Protein AF-A0A838WAN5-F1 (afdb_monomer)

Mean predicted aligned error: 12.76 Å

Sequence (81 aa):
MPPTENMSLLSKSEIQYLQNQKQVSKRYEYKLKSIIHRKVSAFLQNELPLLLKCHLMELDTFKSLGKAKVVGPNPTQGFLK

Solvent-accessible surface area (backbone atoms only — not comparable to full-atom values): 5315 Å² total; per-residue (Å²): 130,82,83,65,85,73,53,79,82,46,52,74,66,53,51,32,37,77,70,70,73,43,89,75,57,68,71,56,52,53,51,50,52,51,52,52,50,52,52,54,50,48,37,63,72,61,47,46,62,53,36,46,73,69,66,76,48,65,72,76,80,54,73,61,81,83,67,75,78,77,82,66,84,68,90,78,75,68,86,78,130

Radius of gyration: 17.7 Å; Cα contacts (8 Å, |Δi|>4): 17; chains: 1; bounding box: 32×28×50 Å

Secondary structure (DSSP, 8-state):
---STTSTTS-HHHHHHHTT-SPPPHHHHHHHHHHHHHHHHHIIIIIHHHHHHTTSS-GGGGTTTTT----PPPTT-----

pLDDT: mean 75.49, std 16.96, range [42.59, 95.44]

Foldseek 3Di:
DPDCPPVVPDDPQVVCVVVVNDDDDPVVVVVVVVVVVVVVVCCVPPVVVVCVVVVVDDPVVCPCVPVPPPPDPDPPPDPDD

Structure (mmCIF, N/CA/C/O backbone):
data_AF-A0A838WAN5-F1
#
_entry.id   AF-A0A838WAN5-F1
#
loop_
_atom_site.group_PDB
_atom_site.id
_atom_site.type_symbol
_atom_site.label_atom_id
_atom_site.label_alt_id
_atom_site.label_comp_id
_atom_site.label_asym_id
_atom_site.label_entity_id
_atom_site.label_seq_id
_atom_site.pdbx_PDB_ins_code
_atom_site.Cartn_x
_atom_site.Cartn_y
_atom_site.Cartn_z
_atom_site.occupancy
_atom_site.B_iso_or_equiv
_atom_site.auth_seq_id
_atom_site.auth_comp_id
_atom_site.auth_asym_id
_atom_site.auth_atom_id
_atom_site.pdbx_PDB_model_num
ATOM 1 N N . MET A 1 1 ? -13.933 25.114 0.394 1.00 43.47 1 MET A N 1
ATOM 2 C CA . MET A 1 1 ? -14.593 23.791 0.334 1.00 43.47 1 MET A CA 1
ATOM 3 C C . MET A 1 1 ? -13.626 22.818 -0.324 1.00 43.47 1 MET A C 1
ATOM 5 O O . MET A 1 1 ? -13.103 23.191 -1.367 1.00 43.47 1 MET A O 1
ATOM 9 N N . PRO A 1 2 ? -13.313 21.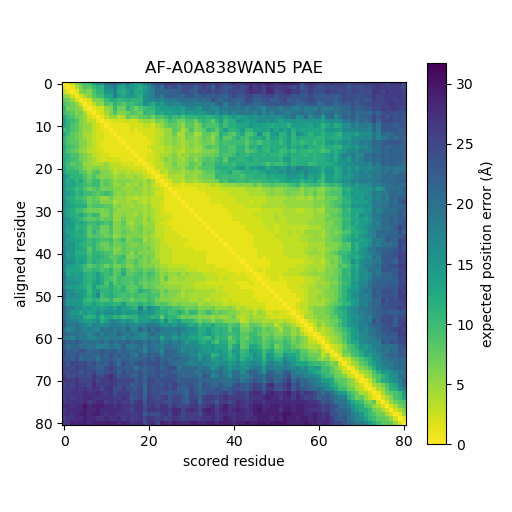648 0.262 1.00 50.84 2 PRO A N 1
ATOM 10 C CA . PRO A 1 2 ? -12.505 20.655 -0.438 1.00 50.84 2 PRO A CA 1
ATOM 11 C C . PRO A 1 2 ? -13.295 20.090 -1.637 1.00 50.84 2 PRO A C 1
ATOM 13 O O . PRO A 1 2 ? -14.518 19.959 -1.534 1.00 50.84 2 PRO A O 1
ATOM 16 N N . PRO A 1 3 ? -12.633 19.792 -2.768 1.00 53.06 3 PRO A N 1
ATOM 17 C CA . PRO A 1 3 ? -13.294 19.343 -3.990 1.00 53.06 3 PRO A CA 1
ATOM 18 C C . PRO A 1 3 ? -13.995 17.991 -3.783 1.00 53.06 3 PRO A C 1
ATOM 20 O O . PRO A 1 3 ? -13.407 17.027 -3.293 1.00 53.06 3 PRO A O 1
ATOM 23 N N . THR A 1 4 ? -15.278 17.944 -4.138 1.00 59.59 4 THR A N 1
ATOM 24 C CA . THR A 1 4 ? -16.234 16.850 -3.893 1.00 59.59 4 THR A CA 1
ATOM 25 C C . THR A 1 4 ? -16.149 15.693 -4.891 1.00 59.59 4 THR A C 1
ATOM 27 O O . THR A 1 4 ? -16.686 14.623 -4.611 1.00 59.59 4 THR A O 1
ATOM 30 N N . GLU A 1 5 ? -15.463 15.866 -6.023 1.00 58.91 5 GLU A N 1
ATOM 31 C CA . GLU A 1 5 ? -15.471 14.900 -7.136 1.00 58.91 5 GLU A CA 1
ATOM 32 C C . GLU A 1 5 ? -14.898 13.521 -6.771 1.00 58.91 5 GLU A C 1
ATOM 34 O O . GLU A 1 5 ? -15.367 12.507 -7.276 1.00 58.91 5 GLU A O 1
ATOM 39 N N . ASN A 1 6 ? -13.969 13.448 -5.814 1.00 59.69 6 ASN A N 1
ATOM 40 C CA . ASN A 1 6 ? -13.343 12.182 -5.407 1.00 59.69 6 ASN A CA 1
ATOM 41 C C . ASN A 1 6 ? -14.065 11.465 -4.251 1.00 59.69 6 ASN A C 1
ATOM 43 O O . ASN A 1 6 ? -13.676 1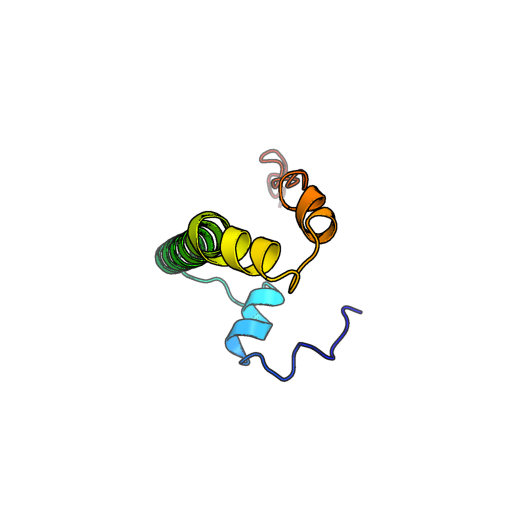0.364 -3.865 1.00 59.69 6 ASN A O 1
ATOM 47 N N . MET A 1 7 ? -15.106 12.072 -3.672 1.00 62.72 7 MET A N 1
ATOM 48 C CA . MET A 1 7 ? -15.783 11.540 -2.480 1.00 62.72 7 MET A CA 1
ATOM 49 C C . MET A 1 7 ? -16.882 10.521 -2.813 1.00 62.72 7 MET A C 1
ATOM 51 O O . MET A 1 7 ? -17.307 9.801 -1.914 1.00 62.72 7 MET A O 1
ATOM 55 N N . SER A 1 8 ? -17.337 10.422 -4.072 1.00 72.00 8 SER A N 1
ATOM 56 C CA . SER A 1 8 ? -18.408 9.478 -4.452 1.00 72.00 8 SER A CA 1
ATOM 57 C C . SER A 1 8 ? -17.963 8.010 -4.426 1.00 72.00 8 SER A C 1
ATOM 59 O O . SER A 1 8 ? -18.792 7.122 -4.242 1.00 72.00 8 SER A O 1
ATOM 61 N N . LEU A 1 9 ? -16.656 7.757 -4.564 1.00 83.69 9 LEU A N 1
ATOM 62 C CA . LEU A 1 9 ? -16.052 6.421 -4.529 1.00 83.69 9 LEU A CA 1
ATOM 63 C C . LEU A 1 9 ? -15.767 5.930 -3.105 1.00 83.69 9 LEU A C 1
ATOM 65 O O . LEU A 1 9 ? -15.442 4.760 -2.907 1.00 83.69 9 LEU A O 1
ATOM 69 N N . LEU A 1 10 ? -15.852 6.822 -2.119 1.00 81.12 10 LEU A N 1
ATOM 70 C CA . LEU A 1 10 ? -15.533 6.518 -0.734 1.00 81.12 10 LEU A CA 1
ATOM 71 C C . LEU A 1 10 ? -16.785 6.068 0.011 1.00 81.12 10 LEU A C 1
ATOM 73 O O . LEU A 1 10 ? -17.866 6.646 -0.107 1.00 81.12 10 LEU A O 1
ATOM 77 N N . SER A 1 11 ? -16.634 5.054 0.854 1.00 87.44 11 SER A N 1
ATOM 78 C CA . SER A 1 11 ? -17.688 4.673 1.782 1.00 87.44 11 SER A CA 1
ATOM 79 C C . SER A 1 11 ? -17.948 5.794 2.795 1.00 87.44 11 SER A C 1
ATOM 81 O O . SER A 1 11 ? -17.058 6.564 3.162 1.00 87.44 11 SER A O 1
ATOM 83 N N . LYS A 1 12 ? -19.165 5.834 3.354 1.00 85.06 12 LYS A N 1
ATOM 84 C CA . LYS A 1 12 ? -19.536 6.780 4.428 1.00 85.06 12 LYS A CA 1
ATOM 85 C C . LYS A 1 12 ? -18.536 6.781 5.592 1.00 85.06 12 LYS A C 1
ATOM 87 O O . LYS A 1 12 ? -18.267 7.823 6.178 1.00 85.06 12 LYS A O 1
ATOM 92 N N . SER A 1 13 ? -17.971 5.615 5.911 1.00 79.31 13 SER A N 1
ATOM 93 C CA . SER A 1 13 ? -16.966 5.473 6.969 1.00 79.31 13 SER A CA 1
ATOM 94 C C . SER A 1 13 ? -15.637 6.135 6.618 1.00 79.31 13 SER A C 1
ATOM 96 O O . SER A 1 13 ? -15.018 6.737 7.491 1.00 79.31 13 SER A O 1
ATOM 98 N N . GLU A 1 14 ? -15.192 6.009 5.369 1.00 80.31 14 GLU A N 1
ATOM 99 C CA . GLU A 1 14 ? -13.955 6.628 4.884 1.00 80.31 14 GLU A CA 1
ATOM 100 C C . GLU A 1 14 ? -14.111 8.144 4.803 1.00 80.31 14 GLU A C 1
ATOM 102 O O . GLU A 1 14 ? -13.225 8.866 5.248 1.00 80.31 14 GLU A O 1
ATOM 107 N N . ILE A 1 15 ? -15.27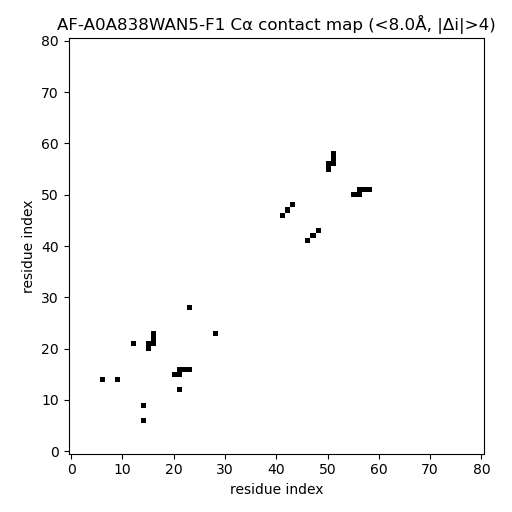1 8.629 4.350 1.00 85.69 15 ILE A N 1
ATOM 108 C CA . ILE A 1 15 ? -15.598 10.060 4.353 1.00 85.69 15 ILE A CA 1
ATOM 109 C C . ILE A 1 15 ? -15.535 10.622 5.780 1.00 85.69 15 ILE A C 1
ATOM 111 O O . ILE A 1 15 ? -14.848 11.612 6.019 1.00 85.69 15 ILE A O 1
ATOM 115 N N . GLN A 1 16 ? -16.191 9.973 6.747 1.00 85.25 16 GLN A N 1
ATOM 116 C CA . GLN A 1 16 ? -16.151 10.401 8.152 1.00 85.25 16 GLN A CA 1
ATOM 117 C C . GLN A 1 16 ? -14.736 10.359 8.740 1.00 85.25 16 GLN A C 1
ATOM 119 O O . GLN A 1 16 ? -14.369 11.240 9.516 1.00 85.25 16 GLN A O 1
ATOM 124 N N . TYR A 1 17 ? -13.932 9.356 8.377 1.00 81.94 17 TYR A N 1
ATOM 125 C CA . TYR A 1 17 ? -12.531 9.281 8.787 1.00 81.94 17 TYR A CA 1
ATOM 126 C C . TYR A 1 17 ? -11.722 10.465 8.232 1.00 81.94 17 TYR A C 1
ATOM 128 O O . TYR A 1 17 ? -11.051 11.153 8.996 1.00 81.94 17 TYR A O 1
ATOM 136 N N . LEU A 1 18 ? -11.851 10.772 6.936 1.00 82.31 18 LEU A N 1
ATOM 137 C CA . LEU A 1 18 ? -11.173 11.912 6.301 1.00 82.31 18 LEU A CA 1
ATOM 138 C C . LEU A 1 18 ? -11.631 13.270 6.851 1.00 82.31 18 LEU A C 1
ATOM 140 O O . LEU A 1 18 ? -10.845 14.211 6.912 1.00 82.31 18 LEU A O 1
ATOM 144 N N . GLN A 1 19 ? -12.889 13.375 7.279 1.00 87.19 19 GLN A N 1
ATOM 145 C CA . GLN A 1 19 ? -13.434 14.566 7.934 1.00 87.19 19 GLN A CA 1
ATOM 146 C C . GLN A 1 19 ? -13.054 14.672 9.422 1.00 87.19 19 GLN A C 1
ATOM 148 O O . GLN A 1 19 ? -13.523 15.584 10.098 1.00 87.19 19 GLN A O 1
ATOM 153 N N . ASN A 1 20 ? -12.221 13.764 9.949 1.00 82.62 20 ASN A N 1
ATOM 154 C CA . ASN A 1 20 ? -11.871 13.655 11.373 1.00 82.62 20 ASN A CA 1
ATOM 155 C C . ASN A 1 20 ? -13.084 13.439 12.302 1.00 82.62 20 ASN A C 1
ATOM 157 O O . ASN A 1 20 ? -13.004 13.670 13.506 1.00 82.62 20 ASN A O 1
ATOM 161 N N . GLN A 1 21 ? -14.210 12.971 11.759 1.00 82.94 21 GLN A N 1
ATOM 162 C CA . GLN A 1 21 ? -15.447 12.697 12.499 1.00 82.94 21 GLN A CA 1
ATOM 163 C C . GLN A 1 21 ? -15.489 11.272 13.064 1.00 82.94 21 GLN A C 1
ATOM 165 O O . GLN A 1 21 ? -16.338 10.953 13.894 1.00 82.94 21 GLN A O 1
ATOM 170 N N . LYS A 1 22 ? -14.579 10.400 12.619 1.00 83.88 22 LYS A N 1
ATOM 171 C CA . LYS A 1 22 ? -14.473 9.012 13.068 1.00 83.88 22 LYS A CA 1
ATOM 172 C C . LYS A 1 22 ? -13.028 8.683 13.414 1.00 83.88 22 LYS A C 1
ATOM 174 O O . LYS A 1 22 ? -12.176 8.625 12.534 1.00 83.88 22 LYS A O 1
ATOM 179 N N . GLN A 1 23 ? -12.777 8.417 14.693 1.00 82.31 23 GLN A N 1
ATOM 180 C CA . GLN A 1 23 ? -11.491 7.906 15.161 1.00 82.31 23 GLN A CA 1
ATOM 181 C C . GLN A 1 23 ? -11.417 6.396 14.925 1.00 82.31 23 GLN A C 1
ATOM 183 O O . GLN A 1 23 ? -12.362 5.657 15.214 1.00 82.31 23 GLN A O 1
ATOM 188 N N . VAL A 1 24 ? -10.295 5.923 14.393 1.00 82.69 24 VAL A N 1
ATOM 189 C CA . VAL A 1 24 ? -10.024 4.491 14.227 1.00 82.69 24 VAL A CA 1
ATOM 190 C C . VAL A 1 24 ? -9.151 3.990 15.373 1.00 82.69 24 VAL A C 1
ATOM 192 O O . VAL A 1 24 ? -8.419 4.743 16.007 1.00 82.69 24 VAL A O 1
ATOM 195 N N . SER A 1 25 ? -9.215 2.691 15.667 1.00 89.06 25 SER A N 1
ATOM 196 C CA . SER A 1 25 ? -8.327 2.117 16.683 1.00 89.06 25 SER A CA 1
ATOM 197 C C . SER A 1 25 ? -6.858 2.242 16.261 1.00 89.06 25 SER A C 1
ATOM 199 O O . SER A 1 25 ? -6.532 2.039 15.089 1.00 89.06 25 SER A O 1
ATOM 201 N N . LYS A 1 26 ? -5.949 2.448 17.224 1.00 87.88 26 LYS A N 1
ATOM 202 C CA . LYS A 1 26 ? -4.495 2.463 16.966 1.00 87.88 26 LYS A CA 1
ATOM 203 C C . LYS A 1 26 ? -4.030 1.233 16.180 1.00 87.88 26 LYS A C 1
ATOM 205 O O . LYS A 1 26 ? -3.243 1.347 15.248 1.00 87.88 26 LYS A O 1
ATOM 210 N N . ARG A 1 27 ? -4.551 0.045 16.512 1.00 89.81 27 ARG A N 1
ATOM 211 C CA . ARG A 1 27 ? -4.234 -1.206 15.800 1.00 89.81 27 ARG A CA 1
ATOM 212 C C . ARG A 1 27 ? -4.577 -1.115 14.310 1.00 89.81 27 ARG A C 1
ATOM 214 O O . ARG A 1 27 ? -3.811 -1.589 13.474 1.00 89.81 27 ARG A O 1
ATOM 221 N N . TYR A 1 28 ? -5.719 -0.516 13.985 1.00 87.19 28 TYR A N 1
ATOM 222 C CA . TYR A 1 28 ? -6.137 -0.311 12.604 1.00 87.19 28 TYR A CA 1
ATOM 223 C C . TYR A 1 28 ? -5.264 0.732 11.893 1.00 87.19 28 TYR A C 1
ATOM 225 O O . TYR A 1 28 ? -4.861 0.487 10.760 1.00 87.19 28 TYR A O 1
ATOM 233 N N . GLU A 1 29 ? -4.872 1.821 12.564 1.00 87.25 29 GLU A N 1
ATOM 234 C CA . GLU A 1 29 ? -3.920 2.793 12.000 1.00 87.25 29 GLU A CA 1
ATOM 235 C C . GLU A 1 29 ? -2.579 2.153 11.647 1.00 87.25 29 GLU A C 1
ATOM 237 O O . GLU A 1 29 ? -2.076 2.338 10.539 1.00 87.25 29 GLU A O 1
ATOM 242 N N . TYR A 1 30 ? -2.002 1.370 12.564 1.00 91.75 30 TYR A N 1
ATOM 243 C CA . TYR A 1 30 ? -0.751 0.655 12.310 1.00 91.75 30 TYR A CA 1
ATOM 244 C C . TYR A 1 30 ? -0.883 -0.296 11.122 1.00 91.75 30 TYR A C 1
ATOM 246 O O . TYR A 1 30 ? 0.002 -0.342 10.265 1.00 91.75 30 TYR A O 1
ATOM 254 N N . LYS A 1 31 ? -2.008 -1.016 11.032 1.00 91.19 31 LYS A N 1
ATOM 255 C CA . LYS A 1 31 ? -2.302 -1.888 9.892 1.00 91.19 31 LYS A CA 1
ATOM 256 C C . LYS A 1 31 ? -2.356 -1.093 8.584 1.00 91.19 31 LYS A C 1
ATOM 258 O O . LYS A 1 31 ? -1.722 -1.504 7.616 1.00 91.19 31 LYS A O 1
ATOM 263 N N . LEU A 1 32 ? -3.067 0.036 8.550 1.00 87.81 32 LEU A N 1
ATOM 264 C CA . LEU A 1 32 ? -3.150 0.896 7.365 1.00 87.81 32 LEU A CA 1
ATOM 265 C C . LEU A 1 32 ? -1.775 1.423 6.953 1.00 87.81 32 LEU A C 1
ATOM 267 O O . LEU A 1 32 ? -1.387 1.261 5.798 1.00 87.81 32 LEU A O 1
ATOM 271 N N . LYS A 1 33 ? -1.009 1.981 7.898 1.00 89.94 33 LYS A N 1
ATOM 272 C CA . LYS A 1 33 ? 0.353 2.474 7.646 1.00 89.94 33 LYS A CA 1
ATOM 273 C C . LYS A 1 33 ? 1.244 1.380 7.067 1.00 89.94 33 LYS A C 1
ATOM 275 O O . LYS A 1 33 ? 1.922 1.615 6.073 1.00 89.94 33 LYS A O 1
ATOM 280 N N . SER A 1 34 ? 1.199 0.178 7.639 1.00 95.44 34 SER A N 1
ATOM 281 C CA . SER A 1 34 ? 1.971 -0.969 7.154 1.00 95.44 34 SER A CA 1
ATOM 282 C C . SER A 1 34 ? 1.578 -1.375 5.729 1.00 95.44 34 SER A C 1
ATOM 284 O O . SER A 1 34 ? 2.453 -1.569 4.887 1.00 95.44 34 SER A O 1
ATOM 286 N N . ILE A 1 35 ? 0.276 -1.445 5.427 1.00 93.62 35 ILE A N 1
ATOM 287 C CA . ILE A 1 35 ? -0.219 -1.784 4.083 1.00 93.62 35 ILE A CA 1
ATOM 288 C C . ILE A 1 35 ? 0.231 -0.743 3.058 1.00 93.62 35 ILE A C 1
ATOM 290 O O . ILE A 1 35 ? 0.734 -1.117 1.999 1.00 93.62 35 ILE A O 1
ATOM 294 N N . ILE A 1 36 ? 0.061 0.545 3.368 1.00 91.94 36 ILE A N 1
ATOM 295 C CA . ILE A 1 36 ? 0.451 1.646 2.482 1.00 91.94 36 ILE A CA 1
ATOM 296 C C . ILE A 1 36 ? 1.957 1.605 2.241 1.00 91.94 36 ILE A C 1
ATOM 298 O O . ILE A 1 36 ? 2.381 1.582 1.089 1.00 91.94 36 ILE A O 1
ATOM 302 N N . HIS A 1 37 ? 2.758 1.507 3.306 1.00 93.69 37 HIS A N 1
ATOM 303 C CA . HIS A 1 37 ? 4.211 1.433 3.195 1.00 93.69 37 HIS A CA 1
ATOM 304 C C . HIS A 1 37 ? 4.639 0.248 2.327 1.00 93.69 37 HIS A C 1
ATOM 306 O O . HIS A 1 37 ? 5.419 0.419 1.399 1.00 93.69 37 HIS A O 1
ATOM 312 N N . ARG A 1 38 ? 4.061 -0.940 2.550 1.00 95.12 38 ARG A N 1
ATOM 313 C CA . ARG A 1 38 ? 4.361 -2.132 1.747 1.00 95.12 38 ARG A CA 1
ATOM 314 C C . ARG A 1 38 ? 4.039 -1.929 0.267 1.00 95.12 38 ARG A C 1
ATOM 316 O O . ARG A 1 38 ? 4.850 -2.308 -0.570 1.00 95.12 38 ARG A O 1
ATOM 323 N N . LYS A 1 39 ? 2.878 -1.348 -0.056 1.00 94.44 39 LYS A N 1
ATOM 324 C CA . LYS A 1 39 ? 2.480 -1.078 -1.447 1.00 94.44 39 LYS A CA 1
ATOM 325 C C . LYS A 1 39 ? 3.408 -0.066 -2.115 1.00 94.44 39 LYS A C 1
ATOM 327 O O . LYS A 1 39 ? 3.873 -0.322 -3.216 1.00 94.44 39 LYS A O 1
ATOM 332 N N . VAL A 1 40 ? 3.711 1.039 -1.436 1.00 92.12 40 VAL A N 1
ATOM 333 C CA . VAL A 1 40 ? 4.624 2.069 -1.953 1.00 92.12 40 VAL A CA 1
ATOM 334 C C . VAL A 1 40 ? 6.021 1.490 -2.162 1.00 92.12 40 VAL A C 1
ATOM 336 O O . VAL A 1 40 ? 6.600 1.678 -3.225 1.00 92.12 40 VAL A O 1
ATOM 339 N N . SER A 1 41 ? 6.553 0.732 -1.199 1.00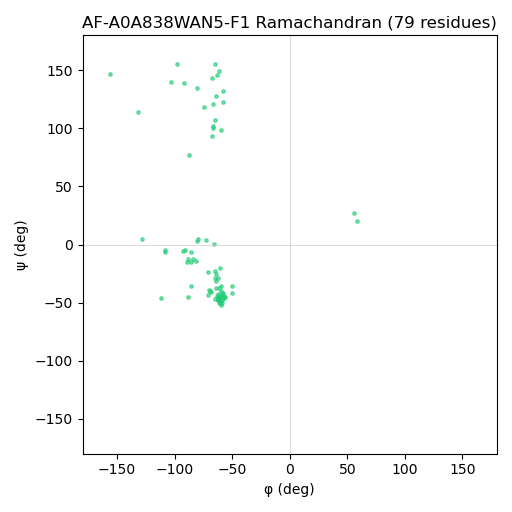 91.50 41 SER A N 1
ATOM 340 C CA . SER A 1 41 ? 7.856 0.080 -1.350 1.00 91.50 41 SER A CA 1
ATOM 341 C C . SER A 1 41 ? 7.865 -0.918 -2.507 1.00 91.50 41 SER A C 1
ATOM 343 O O . SER A 1 41 ? 8.790 -0.888 -3.309 1.00 91.50 41 SER A O 1
ATOM 345 N N . ALA A 1 42 ? 6.844 -1.771 -2.630 1.00 92.69 42 ALA A N 1
ATOM 346 C CA . ALA A 1 42 ? 6.751 -2.729 -3.731 1.00 92.69 42 ALA A CA 1
ATOM 347 C C . ALA A 1 42 ? 6.697 -2.026 -5.096 1.00 92.69 42 ALA A C 1
ATOM 349 O O . ALA A 1 42 ? 7.434 -2.407 -6.002 1.00 92.69 42 ALA A O 1
ATOM 350 N N . PHE A 1 43 ? 5.900 -0.959 -5.207 1.00 91.56 43 PHE A N 1
ATOM 351 C CA . PHE A 1 43 ? 5.829 -0.142 -6.412 1.00 91.56 43 PHE A CA 1
ATOM 352 C C . PHE A 1 43 ? 7.195 0.460 -6.760 1.00 91.56 43 PHE A C 1
ATOM 354 O O . PHE A 1 43 ? 7.687 0.268 -7.866 1.00 91.56 43 PHE A O 1
ATOM 361 N N . LEU A 1 44 ? 7.848 1.135 -5.807 1.00 89.56 44 LEU A N 1
ATOM 362 C CA . LEU A 1 44 ? 9.129 1.809 -6.041 1.00 89.56 44 LEU A CA 1
ATOM 363 C C . LEU A 1 44 ? 10.262 0.843 -6.407 1.00 89.56 44 LEU A C 1
ATOM 365 O O . LEU A 1 44 ? 11.109 1.191 -7.223 1.00 89.56 44 LEU A O 1
ATOM 369 N N . GLN A 1 45 ? 10.298 -0.341 -5.792 1.00 89.88 45 GLN A N 1
ATOM 370 C CA . GLN A 1 45 ? 11.394 -1.296 -5.975 1.00 89.88 45 GLN A CA 1
ATOM 371 C C . GLN A 1 45 ? 11.198 -2.208 -7.189 1.00 89.88 45 GLN A C 1
ATOM 373 O O . GLN A 1 45 ? 12.173 -2.540 -7.856 1.00 89.88 45 GLN A O 1
ATOM 378 N N . ASN A 1 46 ? 9.958 -2.607 -7.486 1.00 91.19 46 ASN A N 1
ATOM 379 C CA . ASN A 1 46 ? 9.692 -3.646 -8.484 1.00 91.19 46 ASN A CA 1
ATOM 380 C C . ASN A 1 46 ? 9.005 -3.098 -9.737 1.00 91.19 46 ASN A C 1
ATOM 382 O O . ASN A 1 46 ? 9.387 -3.442 -10.852 1.00 91.19 46 ASN A O 1
ATOM 386 N N . GLU A 1 47 ? 7.981 -2.262 -9.567 1.00 91.00 47 GLU A N 1
ATOM 387 C CA . GLU A 1 47 ? 7.099 -1.855 -10.668 1.00 91.00 47 GLU A CA 1
ATOM 388 C C . GLU A 1 47 ? 7.642 -0.623 -11.397 1.00 91.00 47 GLU A C 1
ATOM 390 O O . GLU A 1 47 ? 7.724 -0.605 -12.624 1.00 91.00 47 GLU A O 1
ATOM 395 N N . LEU A 1 48 ? 8.085 0.389 -10.647 1.00 88.69 48 LEU A N 1
ATOM 396 C CA . LEU A 1 48 ? 8.582 1.649 -11.191 1.00 88.69 48 LEU A CA 1
ATOM 397 C C . LEU A 1 48 ? 9.762 1.462 -12.167 1.00 88.69 48 LEU A C 1
ATOM 399 O O . LEU A 1 48 ? 9.706 2.052 -13.246 1.00 88.69 48 LEU A O 1
ATOM 403 N N . PRO A 1 49 ? 10.789 0.627 -11.892 1.00 89.75 49 PRO A N 1
ATOM 404 C CA . PRO A 1 49 ? 11.869 0.398 -12.855 1.00 89.75 49 PRO A CA 1
ATOM 405 C C . PRO A 1 49 ? 11.376 -0.169 -14.194 1.00 89.75 49 PRO A C 1
ATOM 407 O O . PRO A 1 49 ? 11.898 0.191 -15.250 1.00 89.75 49 PRO A O 1
ATOM 410 N N . LEU A 1 50 ? 10.356 -1.033 -14.164 1.00 91.00 50 LEU A N 1
ATOM 411 C CA . LEU A 1 50 ? 9.766 -1.621 -15.368 1.00 91.00 50 LEU A CA 1
ATOM 412 C C . LEU A 1 50 ? 8.968 -0.579 -16.157 1.00 91.00 50 LEU A C 1
ATOM 414 O O . LEU A 1 50 ? 9.116 -0.490 -17.374 1.00 91.00 50 LEU A O 1
ATOM 418 N N . LEU A 1 51 ? 8.178 0.247 -15.467 1.00 90.19 51 LEU A N 1
ATOM 419 C CA . LEU A 1 51 ? 7.400 1.322 -16.088 1.00 90.19 51 LEU A CA 1
ATOM 420 C C . LEU A 1 51 ? 8.297 2.366 -16.764 1.00 90.19 51 LEU A C 1
ATOM 422 O O . LEU A 1 51 ? 8.019 2.768 -17.895 1.00 90.19 51 LEU A O 1
ATOM 426 N N . LEU A 1 52 ? 9.400 2.747 -16.109 1.00 89.62 52 LEU A N 1
ATOM 427 C CA . LEU A 1 52 ? 10.406 3.647 -16.679 1.00 89.62 52 LEU A CA 1
ATOM 428 C C . LEU A 1 52 ? 11.079 3.022 -17.907 1.00 89.62 52 LEU A C 1
ATOM 430 O O . LEU A 1 52 ? 11.206 3.673 -18.940 1.00 89.62 52 LEU A O 1
ATOM 434 N N . LYS A 1 53 ? 11.457 1.738 -17.836 1.00 90.75 53 LYS A N 1
ATOM 435 C CA . LYS A 1 53 ? 12.065 1.018 -18.967 1.00 90.75 53 LYS A CA 1
ATOM 436 C C . LYS A 1 53 ? 11.138 0.972 -20.185 1.00 90.75 53 LYS A C 1
ATOM 438 O O . LYS A 1 53 ? 11.590 1.136 -21.317 1.00 90.75 53 LYS A O 1
ATOM 443 N N . CYS A 1 54 ? 9.845 0.770 -19.960 1.00 91.06 54 CYS A N 1
ATOM 444 C CA . CYS A 1 54 ? 8.838 0.733 -21.015 1.00 91.06 54 CYS A CA 1
ATOM 445 C C . CYS A 1 54 ? 8.384 2.125 -21.488 1.00 91.06 54 CYS A C 1
ATOM 447 O O . CYS A 1 54 ? 7.505 2.190 -22.340 1.00 91.06 54 CYS A O 1
ATOM 449 N N . HIS A 1 55 ? 8.964 3.216 -20.968 1.00 85.88 55 HIS A N 1
ATOM 450 C CA . HIS A 1 55 ? 8.577 4.599 -21.285 1.00 85.88 55 HIS A CA 1
ATOM 451 C C . HIS A 1 55 ? 7.082 4.882 -21.031 1.00 85.88 55 HIS A C 1
ATOM 453 O O . HIS A 1 55 ? 6.483 5.752 -21.656 1.00 85.88 55 HIS A O 1
ATOM 459 N N . LEU A 1 56 ? 6.474 4.145 -20.094 1.00 85.69 56 LEU A N 1
ATOM 460 C CA . LEU A 1 56 ? 5.075 4.321 -19.684 1.00 85.69 56 LEU A CA 1
ATOM 461 C C . LEU A 1 56 ? 4.922 5.394 -18.598 1.00 85.69 56 LEU A C 1
ATOM 463 O O . LEU A 1 56 ? 3.809 5.712 -18.184 1.00 85.69 56 LEU A O 1
ATOM 467 N N . MET A 1 57 ? 6.041 5.915 -18.094 1.00 82.06 57 MET A N 1
ATOM 468 C CA . MET A 1 57 ? 6.091 6.888 -17.012 1.00 82.06 57 MET A CA 1
ATOM 469 C C . MET A 1 57 ? 7.390 7.690 -17.092 1.00 82.06 57 MET A C 1
ATOM 471 O O . MET A 1 57 ? 8.425 7.144 -17.472 1.00 82.06 57 MET A O 1
ATOM 475 N N . GLU A 1 58 ? 7.349 8.964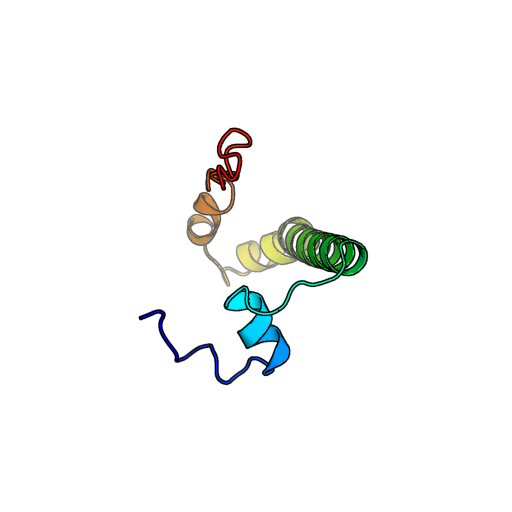 -16.705 1.00 80.94 58 GLU A N 1
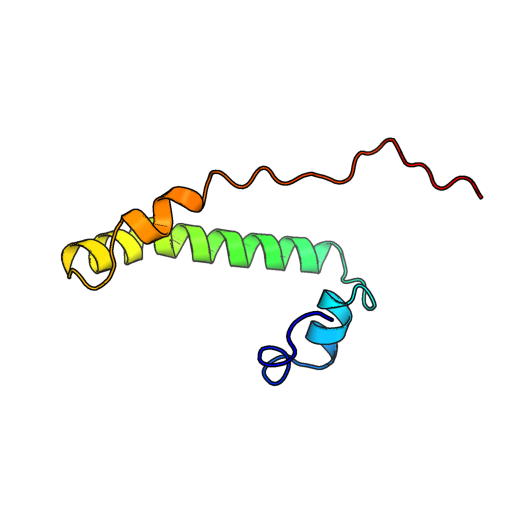ATOM 476 C CA . GLU A 1 58 ? 8.518 9.845 -16.700 1.00 80.94 58 GLU A CA 1
ATOM 477 C C . GLU A 1 58 ? 9.063 10.021 -15.276 1.00 80.94 58 GLU A C 1
ATOM 479 O O . GLU A 1 58 ? 8.316 10.135 -14.300 1.00 80.94 58 GLU A O 1
ATOM 484 N N . LEU A 1 59 ? 10.391 10.031 -15.134 1.00 71.12 59 LEU A N 1
ATOM 485 C CA . LEU A 1 59 ? 11.052 10.083 -13.825 1.00 71.12 59 LEU A CA 1
ATOM 486 C C . LEU A 1 59 ? 10.771 11.398 -13.075 1.00 71.12 59 LEU A C 1
ATOM 488 O O . LEU A 1 59 ? 10.743 11.425 -11.841 1.00 71.12 59 LEU A O 1
ATOM 492 N N . ASP A 1 60 ? 10.528 12.481 -13.813 1.00 72.81 60 ASP A N 1
ATOM 493 C CA . ASP A 1 60 ? 10.260 13.806 -13.255 1.00 72.81 60 ASP A CA 1
ATOM 494 C C . ASP A 1 60 ? 8.973 13.852 -12.427 1.00 72.81 60 ASP A C 1
ATOM 496 O O . ASP A 1 60 ? 8.894 14.609 -11.456 1.00 72.81 60 ASP A O 1
ATOM 500 N N . THR A 1 61 ? 8.021 12.956 -12.698 1.00 68.81 61 THR A N 1
ATOM 501 C CA . THR A 1 61 ? 6.780 12.828 -11.926 1.00 68.81 61 THR A CA 1
ATOM 502 C C . THR A 1 61 ? 7.023 12.390 -10.470 1.00 68.81 61 THR A C 1
ATOM 504 O O . THR A 1 61 ? 6.206 12.684 -9.599 1.00 68.81 61 THR A O 1
ATOM 507 N N . PHE A 1 62 ? 8.160 11.747 -10.159 1.00 66.19 62 PHE A N 1
ATOM 508 C CA . PHE A 1 62 ? 8.446 11.168 -8.833 1.00 66.19 62 PHE A CA 1
ATOM 509 C C . PHE A 1 62 ? 9.501 11.918 -8.013 1.00 66.19 62 PHE A C 1
ATOM 511 O O . PHE A 1 62 ? 9.689 11.613 -6.833 1.00 66.19 62 PHE A O 1
ATOM 518 N N . LYS A 1 63 ? 10.166 12.936 -8.576 1.00 64.75 63 LYS A N 1
ATOM 519 C CA . LYS A 1 63 ? 11.218 13.698 -7.870 1.00 64.75 63 LYS A CA 1
ATOM 520 C C . LYS A 1 63 ? 10.720 14.402 -6.594 1.00 64.75 63 LYS A C 1
ATOM 522 O O . LYS A 1 63 ? 11.521 14.708 -5.709 1.00 64.75 63 LYS A O 1
ATOM 527 N N . SER A 1 64 ? 9.412 14.622 -6.455 1.00 63.22 64 SER A N 1
ATOM 528 C CA . SER A 1 64 ? 8.789 15.271 -5.292 1.00 63.22 64 SER A CA 1
ATOM 529 C C . SER A 1 64 ? 8.386 14.312 -4.155 1.00 63.22 64 SER A C 1
ATOM 531 O O . SER A 1 64 ? 8.198 14.766 -3.023 1.00 63.22 64 SER A O 1
ATOM 533 N N . LEU A 1 65 ? 8.323 12.993 -4.394 1.00 57.69 65 LEU A N 1
ATOM 534 C CA . LEU A 1 65 ? 7.728 11.998 -3.478 1.00 57.69 65 LEU A CA 1
ATOM 535 C C . LEU A 1 65 ? 8.542 11.675 -2.207 1.00 57.69 65 LEU A C 1
ATOM 537 O O . LEU A 1 65 ? 8.122 10.854 -1.398 1.00 57.69 65 LEU A O 1
ATOM 541 N N . GLY A 1 66 ? 9.667 12.357 -1.978 1.00 52.09 66 GLY A N 1
ATOM 542 C CA . GLY A 1 66 ? 10.471 12.248 -0.751 1.00 52.09 66 GLY A CA 1
ATOM 543 C C . GLY A 1 66 ? 10.798 13.585 -0.077 1.00 52.09 66 GLY A C 1
ATOM 544 O O . GLY A 1 66 ? 11.577 13.615 0.871 1.00 52.09 66 GLY A O 1
ATOM 545 N N . LYS A 1 67 ? 10.259 14.705 -0.579 1.00 52.97 67 LYS A N 1
ATOM 546 C CA . LYS A 1 67 ? 10.613 16.064 -0.120 1.00 52.97 67 LYS A CA 1
ATOM 547 C C . LYS A 1 67 ? 9.512 16.740 0.699 1.00 52.97 67 LYS A C 1
ATOM 549 O O . LYS A 1 67 ? 9.731 17.832 1.220 1.00 52.97 67 LYS A O 1
ATOM 554 N N . ALA A 1 68 ? 8.343 16.114 0.831 1.00 53.66 68 ALA A N 1
ATOM 555 C CA . ALA A 1 68 ? 7.259 16.648 1.642 1.00 53.66 68 ALA A CA 1
ATOM 556 C C . ALA A 1 68 ? 7.660 16.629 3.127 1.00 53.66 68 ALA A C 1
ATOM 558 O O . ALA A 1 68 ? 7.642 15.590 3.787 1.00 53.66 68 ALA A O 1
ATOM 559 N N . LYS A 1 69 ? 8.041 17.797 3.655 1.00 45.91 69 LYS A N 1
ATOM 560 C CA . LYS A 1 69 ? 8.255 18.009 5.086 1.00 45.91 69 LYS A CA 1
ATOM 561 C C . LYS A 1 69 ? 6.896 17.876 5.769 1.00 45.91 69 LYS A C 1
ATOM 563 O O . LYS A 1 69 ? 6.079 18.790 5.713 1.00 45.91 69 LYS A O 1
ATOM 568 N N . VAL A 1 70 ? 6.634 16.717 6.367 1.00 54.78 70 VAL A N 1
ATOM 569 C CA . VAL A 1 70 ? 5.439 16.515 7.188 1.00 54.78 70 VAL A CA 1
ATOM 570 C C . VAL A 1 70 ? 5.578 17.447 8.390 1.00 54.78 70 VAL A C 1
ATOM 572 O O . VAL A 1 70 ? 6.424 17.223 9.255 1.00 54.78 70 VAL A O 1
ATOM 575 N N . 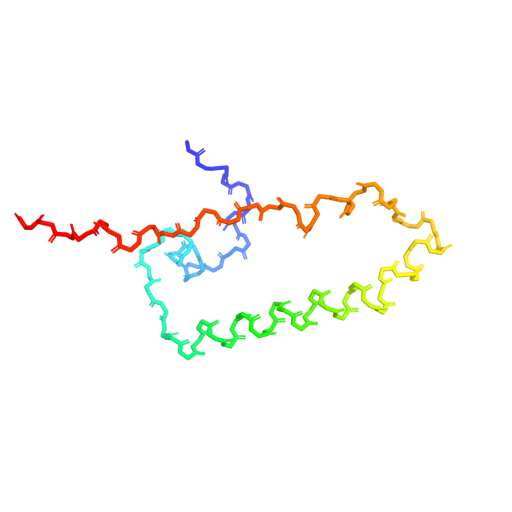VAL A 1 71 ? 4.800 18.530 8.423 1.00 49.69 71 VAL A N 1
ATOM 576 C CA . VAL A 1 71 ? 4.623 19.331 9.638 1.00 49.69 71 VAL A CA 1
ATOM 577 C C . VAL A 1 71 ? 3.869 18.432 10.610 1.00 49.69 71 VAL A C 1
ATOM 579 O O . VAL A 1 71 ? 2.653 18.281 10.528 1.00 49.69 71 VAL A O 1
ATOM 582 N N . GLY A 1 72 ? 4.616 17.729 11.460 1.00 49.97 72 GLY A N 1
ATOM 583 C CA . GLY A 1 72 ? 4.033 16.967 12.552 1.00 49.97 72 GLY A CA 1
ATOM 584 C C . GLY A 1 72 ? 3.297 17.912 13.508 1.00 49.97 72 GLY A C 1
ATOM 585 O O . GLY A 1 72 ? 3.700 19.071 13.643 1.00 49.97 72 GLY A O 1
ATOM 586 N N . PRO A 1 73 ? 2.225 17.453 14.173 1.00 48.78 73 PRO A N 1
ATOM 587 C CA . PRO A 1 73 ? 1.590 18.234 15.224 1.00 48.78 73 PRO A CA 1
ATOM 588 C C . PRO A 1 73 ? 2.635 18.539 16.302 1.00 48.78 73 PRO A C 1
ATOM 590 O O . PRO A 1 73 ? 3.282 17.633 16.830 1.00 48.78 73 PRO A O 1
ATOM 593 N N . ASN A 1 74 ? 2.838 19.825 16.579 1.00 51.53 74 ASN A N 1
ATOM 594 C CA . ASN A 1 74 ? 3.770 20.281 17.597 1.00 51.53 74 ASN A CA 1
ATOM 595 C C . ASN A 1 74 ? 3.234 19.829 18.973 1.00 51.53 74 ASN A C 1
ATOM 597 O O . ASN A 1 74 ? 2.111 20.206 19.318 1.00 51.53 74 ASN A O 1
ATOM 601 N N . PRO A 1 75 ? 3.973 19.028 19.764 1.00 51.84 75 PRO A N 1
ATOM 602 C CA . PRO A 1 75 ? 3.487 18.486 21.039 1.00 51.84 75 PRO A CA 1
ATOM 603 C C . PRO A 1 75 ? 3.237 19.545 22.133 1.00 51.84 75 PRO A C 1
ATOM 605 O O . PRO A 1 75 ? 2.817 19.193 23.231 1.00 51.84 75 PRO A O 1
ATOM 608 N N . THR A 1 76 ? 3.467 20.833 21.858 1.00 49.56 76 THR A N 1
ATOM 609 C CA . THR A 1 76 ? 3.364 21.928 22.836 1.00 49.56 76 THR A CA 1
ATOM 610 C C . THR A 1 76 ? 2.000 22.625 22.903 1.00 49.56 76 THR A C 1
ATOM 612 O O . THR A 1 76 ? 1.805 23.452 23.790 1.00 49.56 76 THR A O 1
ATOM 615 N N . GLN A 1 77 ? 1.029 22.312 22.036 1.00 50.34 77 GLN A N 1
ATOM 616 C CA . GLN A 1 77 ? -0.347 22.807 22.213 1.00 50.34 77 GLN A CA 1
ATOM 617 C C . GLN A 1 77 ? -1.141 21.852 23.105 1.00 50.34 77 GLN A C 1
ATOM 619 O O . GLN A 1 77 ? -1.957 21.050 22.654 1.00 50.34 77 GLN A O 1
ATOM 624 N N . GLY A 1 78 ? -0.870 21.950 24.407 1.00 42.59 78 GLY A N 1
ATOM 625 C CA . GLY A 1 78 ? -1.795 21.489 25.429 1.00 42.59 78 GLY A CA 1
ATOM 626 C C . GLY A 1 78 ? -3.129 22.218 25.274 1.00 42.59 78 GLY A C 1
ATOM 627 O O . GLY A 1 78 ? -3.170 23.439 25.129 1.00 42.59 78 GLY A O 1
ATOM 628 N N . PHE A 1 79 ? -4.217 21.452 25.293 1.00 51.47 79 PHE A N 1
ATOM 629 C CA . PHE A 1 79 ? -5.562 21.970 25.498 1.00 51.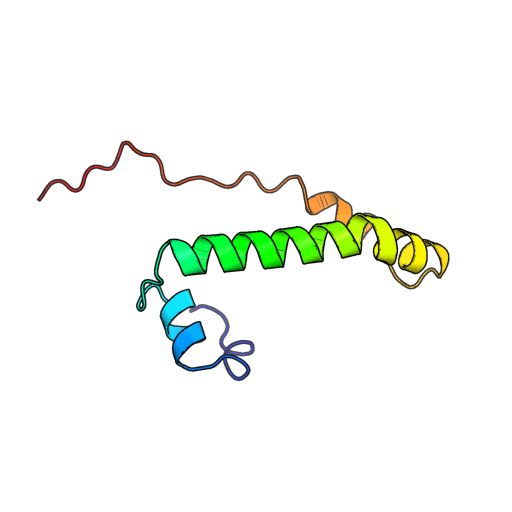47 79 PHE A CA 1
ATOM 630 C C . PHE A 1 79 ? -5.600 22.674 26.861 1.00 51.47 79 PHE A C 1
ATOM 632 O O . PHE A 1 79 ? -5.705 22.018 27.898 1.00 51.47 79 PHE A O 1
ATOM 639 N N . LEU A 1 80 ? -5.483 24.001 26.866 1.00 46.03 80 LEU A N 1
ATOM 640 C CA . LEU A 1 80 ? -5.961 24.805 27.982 1.00 46.03 80 LEU A CA 1
ATOM 641 C C . LEU A 1 80 ? -7.489 24.835 27.878 1.00 46.03 80 LEU A C 1
ATOM 643 O O . LEU A 1 80 ? -8.036 25.218 26.843 1.00 46.03 80 LEU A O 1
ATOM 647 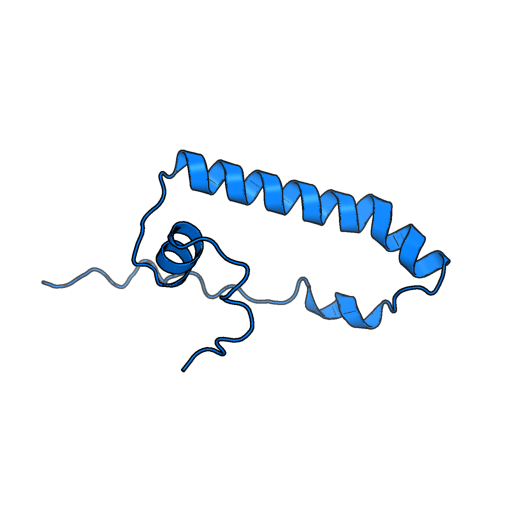N N . LYS A 1 81 ? -8.120 24.292 28.921 1.00 43.28 81 LYS A N 1
ATOM 648 C CA . LYS A 1 81 ? -9.565 24.309 29.167 1.00 43.28 81 LYS A CA 1
ATOM 649 C C . LYS A 1 81 ? -10.076 25.730 29.352 1.00 43.28 81 LYS A C 1
ATOM 651 O O . LYS A 1 81 ? -9.309 26.544 29.911 1.00 43.28 81 LYS A O 1
#